Protein AF-A0A661JYY6-F1 (afdb_monomer)

Mean predicted aligned error: 12.5 Å

Structure (mmCIF, N/CA/C/O backbone):
data_AF-A0A661JYY6-F1
#
_entry.id   AF-A0A661JYY6-F1
#
loop_
_atom_site.group_PDB
_atom_site.id
_atom_site.type_symbol
_atom_site.label_atom_id
_atom_site.label_alt_id
_atom_site.label_comp_id
_atom_site.label_asym_id
_atom_site.label_entity_id
_atom_site.label_seq_id
_atom_site.pdbx_PDB_ins_code
_atom_site.Cartn_x
_atom_site.Cartn_y
_atom_site.Cartn_z
_atom_site.occupancy
_atom_site.B_iso_or_equiv
_atom_site.auth_seq_id
_atom_site.auth_comp_id
_atom_site.auth_asym_id
_atom_site.auth_atom_id
_atom_site.pdbx_PDB_model_num
ATOM 1 N N . PHE A 1 1 ? 17.881 -9.813 7.628 1.00 43.75 1 PHE A N 1
ATOM 2 C CA . PHE A 1 1 ? 16.901 -10.289 6.627 1.00 43.75 1 PHE A CA 1
ATOM 3 C C . PHE A 1 1 ? 15.916 -9.150 6.360 1.00 43.75 1 PHE A C 1
ATOM 5 O O . PHE A 1 1 ? 15.029 -8.965 7.172 1.00 43.75 1 PHE A O 1
ATOM 12 N N . PHE A 1 2 ? 15.988 -8.278 5.359 1.00 46.97 2 PHE A N 1
ATOM 13 C CA . PHE A 1 2 ? 16.805 -8.087 4.159 1.00 46.97 2 PHE A CA 1
ATOM 14 C C . PHE A 1 2 ? 18.025 -7.198 4.451 1.00 46.97 2 PHE A C 1
ATOM 16 O O . PHE A 1 2 ? 17.934 -6.302 5.279 1.00 46.97 2 PHE A O 1
ATOM 23 N N . GLU A 1 3 ? 19.160 -7.438 3.799 1.00 61.81 3 GLU A N 1
ATOM 24 C CA . GLU A 1 3 ? 20.372 -6.608 3.962 1.00 61.81 3 GLU A CA 1
ATOM 25 C C . GLU A 1 3 ? 20.332 -5.320 3.116 1.00 61.81 3 GLU A C 1
ATOM 27 O O . GLU A 1 3 ? 21.182 -4.446 3.262 1.00 61.81 3 GLU A O 1
ATOM 32 N N . HIS A 1 4 ? 19.301 -5.170 2.274 1.00 66.81 4 HIS A N 1
ATOM 33 C CA . HIS A 1 4 ? 19.097 -4.017 1.403 1.00 66.81 4 HIS A CA 1
ATOM 34 C C . HIS A 1 4 ? 17.625 -3.573 1.423 1.00 66.81 4 HIS A C 1
ATOM 36 O O . HIS A 1 4 ? 16.737 -4.425 1.302 1.00 6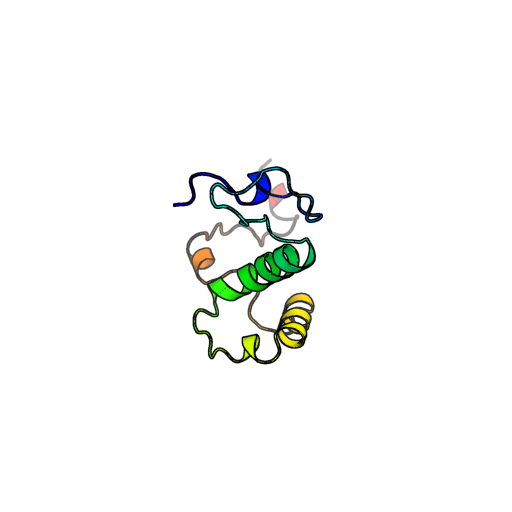6.81 4 HIS A O 1
ATOM 42 N N . PRO A 1 5 ? 17.347 -2.268 1.584 1.00 74.94 5 PRO A N 1
ATOM 43 C CA . PRO A 1 5 ? 15.987 -1.739 1.572 1.00 74.94 5 PRO A CA 1
ATOM 44 C C . PRO A 1 5 ? 15.366 -1.823 0.164 1.00 74.94 5 PRO A C 1
ATOM 46 O O . PRO A 1 5 ? 16.073 -1.857 -0.844 1.00 74.94 5 PRO A O 1
ATOM 49 N N . LEU A 1 6 ? 14.033 -1.914 0.077 1.00 70.56 6 LEU A N 1
ATOM 50 C CA . LEU A 1 6 ? 13.318 -2.117 -1.198 1.00 70.56 6 LEU A CA 1
ATOM 51 C C . LEU A 1 6 ? 13.541 -0.976 -2.207 1.00 70.56 6 LEU A C 1
ATOM 53 O O . LEU A 1 6 ? 13.541 -1.216 -3.413 1.00 70.56 6 LEU A O 1
ATOM 57 N N . ASP A 1 7 ? 13.781 0.233 -1.708 1.00 74.94 7 ASP A N 1
ATOM 58 C CA . ASP A 1 7 ? 14.098 1.440 -2.481 1.00 74.94 7 ASP A CA 1
ATOM 59 C C . ASP A 1 7 ? 15.459 1.375 -3.204 1.00 74.94 7 ASP A C 1
ATOM 61 O O . ASP A 1 7 ? 15.688 2.127 -4.149 1.00 74.94 7 ASP A O 1
ATOM 65 N N . SER A 1 8 ? 16.341 0.437 -2.836 1.00 82.75 8 SER A N 1
ATOM 66 C CA . SER A 1 8 ? 17.594 0.181 -3.564 1.00 82.75 8 SER A CA 1
ATOM 67 C C . SER A 1 8 ? 17.384 -0.559 -4.891 1.00 82.75 8 SER A C 1
ATOM 69 O O . SER A 1 8 ? 18.194 -0.434 -5.811 1.00 82.75 8 SER A O 1
ATOM 71 N N . PHE A 1 9 ? 16.278 -1.298 -5.027 1.00 84.69 9 PHE A N 1
ATOM 72 C CA . PHE A 1 9 ? 15.963 -2.076 -6.230 1.00 84.69 9 PHE A CA 1
ATOM 73 C C . PHE A 1 9 ? 15.061 -1.317 -7.205 1.00 84.69 9 PHE A C 1
ATOM 75 O O . PHE A 1 9 ? 15.092 -1.584 -8.412 1.00 84.69 9 PHE A O 1
ATOM 82 N N . VAL A 1 10 ? 14.244 -0.393 -6.696 1.00 89.38 10 VAL A N 1
ATOM 83 C CA . VAL A 1 10 ? 13.210 0.299 -7.467 1.00 89.38 10 VAL A CA 1
ATOM 84 C C . VAL A 1 10 ? 12.886 1.670 -6.877 1.00 89.38 10 VAL A C 1
ATOM 86 O O . VAL A 1 10 ? 12.798 1.828 -5.663 1.00 89.38 10 VAL A O 1
ATOM 89 N N . SER A 1 11 ? 12.678 2.665 -7.741 1.00 87.75 11 SER A N 1
ATOM 90 C CA . SER A 1 11 ? 12.180 3.978 -7.324 1.00 87.75 11 SER A CA 1
ATOM 91 C C . SER A 1 11 ? 10.705 3.917 -6.897 1.00 87.75 11 SER A C 1
ATOM 93 O O . SER A 1 11 ? 9.971 3.008 -7.281 1.00 87.75 11 SER A O 1
ATOM 95 N N . LEU A 1 12 ? 10.216 4.930 -6.172 1.00 85.19 12 LEU A N 1
ATOM 96 C CA . LEU A 1 12 ? 8.786 5.023 -5.831 1.00 85.19 12 LEU A CA 1
ATOM 97 C C . LEU A 1 12 ? 7.870 5.077 -7.070 1.00 85.19 12 LEU A C 1
ATOM 99 O O . LEU A 1 12 ? 6.738 4.617 -6.999 1.00 85.19 12 LEU A O 1
ATOM 103 N N . GLY A 1 13 ? 8.375 5.569 -8.207 1.00 83.31 13 GLY A N 1
ATOM 104 C CA . GLY A 1 13 ? 7.670 5.561 -9.495 1.00 83.31 13 GLY A CA 1
ATOM 105 C C . GLY A 1 13 ? 7.760 4.233 -10.258 1.00 83.31 13 GLY A C 1
ATOM 106 O O . GLY A 1 13 ? 7.410 4.178 -11.430 1.00 83.31 13 GLY A O 1
ATOM 107 N N . GLY A 1 14 ? 8.283 3.162 -9.648 1.00 84.19 14 GLY A N 1
ATOM 108 C CA . GLY A 1 14 ? 8.380 1.843 -10.279 1.00 84.19 14 GLY A CA 1
ATOM 109 C C . GLY A 1 14 ? 9.532 1.678 -11.276 1.00 84.19 14 GLY A C 1
ATOM 110 O O . GLY A 1 14 ? 9.582 0.670 -11.985 1.00 84.19 14 GLY A O 1
ATOM 111 N N . THR A 1 15 ? 10.467 2.630 -11.350 1.00 87.88 15 THR A N 1
ATOM 112 C CA . THR A 1 15 ? 11.653 2.507 -12.210 1.00 87.88 15 THR A CA 1
ATOM 113 C C . THR A 1 15 ? 12.630 1.520 -11.587 1.00 87.88 15 THR A C 1
ATOM 115 O O . THR A 1 15 ? 13.155 1.763 -10.501 1.00 87.88 15 THR A O 1
ATOM 118 N N . ALA A 1 16 ? 12.904 0.418 -12.283 1.00 88.75 16 ALA A N 1
ATOM 119 C CA . ALA A 1 16 ? 13.901 -0.560 -11.865 1.00 88.75 16 ALA A CA 1
ATOM 120 C C . ALA A 1 16 ? 15.304 0.071 -11.837 1.00 88.75 16 ALA A C 1
ATOM 122 O O . ALA A 1 16 ? 15.797 0.535 -12.865 1.00 88.75 16 ALA A O 1
ATOM 123 N N . LEU A 1 17 ? 15.950 0.055 -10.669 1.00 86.62 17 LEU A N 1
ATOM 124 C CA . LEU A 1 17 ? 17.322 0.543 -10.481 1.00 86.62 17 LEU A CA 1
ATOM 125 C C . LEU A 1 17 ? 18.339 -0.598 -10.569 1.00 86.62 17 LEU A C 1
ATOM 127 O O . LEU A 1 17 ? 19.482 -0.390 -10.971 1.00 86.62 17 LEU A O 1
ATOM 131 N N . GLN A 1 18 ? 17.915 -1.817 -10.225 1.00 82.69 18 GLN A N 1
ATOM 132 C CA . GLN A 1 18 ? 18.756 -3.011 -10.235 1.00 82.69 18 GLN A CA 1
ATOM 133 C C . GLN A 1 18 ? 18.009 -4.227 -10.791 1.00 82.69 18 GLN A C 1
ATOM 135 O O . GLN A 1 18 ? 16.782 -4.315 -10.737 1.00 82.69 18 GLN A O 1
ATOM 140 N N . LYS A 1 19 ? 18.764 -5.192 -11.327 1.00 78.69 19 LYS A N 1
ATOM 141 C CA . LYS A 1 19 ? 18.234 -6.502 -11.729 1.00 78.69 19 LYS A CA 1
ATOM 142 C C . LYS A 1 19 ? 18.345 -7.477 -10.562 1.00 78.69 19 LYS A C 1
ATOM 144 O O . LYS A 1 19 ? 19.326 -7.449 -9.824 1.00 78.69 19 LYS A O 1
ATOM 149 N N . GLY A 1 20 ? 17.349 -8.347 -10.407 1.00 74.50 20 GLY A N 1
ATOM 150 C CA . GLY A 1 20 ? 17.410 -9.405 -9.405 1.00 74.50 20 GLY A CA 1
ATOM 151 C C . GLY A 1 20 ? 18.493 -10.438 -9.731 1.00 74.50 20 GLY A C 1
ATOM 152 O O . GLY A 1 20 ? 18.854 -10.636 -10.889 1.00 74.50 20 GLY A O 1
ATOM 153 N N . TYR A 1 21 ? 18.981 -11.130 -8.701 1.00 80.00 21 TYR A N 1
ATOM 154 C CA . TYR A 1 21 ? 19.996 -12.183 -8.839 1.00 80.00 21 TYR A CA 1
ATOM 155 C C . TYR A 1 21 ? 19.514 -13.385 -9.672 1.00 80.00 21 TYR A C 1
ATOM 157 O O . TYR A 1 21 ? 20.300 -14.037 -10.355 1.00 80.00 21 TYR A O 1
ATOM 165 N N . ARG A 1 22 ? 18.212 -13.696 -9.623 1.00 82.62 22 ARG A N 1
ATOM 166 C CA . ARG A 1 22 ? 17.628 -14.828 -10.352 1.00 82.62 22 ARG A CA 1
ATOM 167 C C . ARG A 1 22 ? 17.207 -14.413 -11.767 1.00 82.62 22 ARG A C 1
ATOM 169 O O . ARG A 1 22 ? 16.596 -13.352 -11.916 1.00 82.62 22 ARG A O 1
ATOM 176 N N . PRO A 1 23 ? 17.426 -15.264 -12.785 1.00 81.62 23 PRO A N 1
ATOM 177 C CA . PRO A 1 23 ? 16.873 -15.045 -14.118 1.00 81.62 23 PRO A CA 1
ATOM 178 C C . PRO A 1 23 ? 15.357 -14.808 -14.052 1.00 81.62 23 PRO A C 1
ATOM 180 O O . PRO A 1 23 ? 14.627 -15.596 -13.456 1.00 81.62 23 PRO A O 1
ATOM 183 N N . GLY A 1 24 ? 14.893 -13.695 -14.623 1.00 84.19 24 GLY A N 1
ATOM 184 C CA . GLY A 1 24 ? 13.476 -13.307 -14.625 1.00 84.19 24 GLY A CA 1
ATOM 185 C C . GLY A 1 24 ? 12.982 -12.576 -13.369 1.00 84.19 24 GLY A C 1
ATOM 186 O O . GLY A 1 24 ? 11.845 -12.109 -13.360 1.00 84.19 24 GLY A O 1
ATOM 187 N N . ALA A 1 25 ? 13.807 -12.413 -12.328 1.00 84.75 25 ALA A N 1
ATOM 188 C CA . ALA A 1 25 ? 13.444 -11.590 -11.179 1.00 84.75 25 ALA A CA 1
ATOM 189 C C . ALA A 1 25 ? 13.480 -10.101 -11.557 1.00 84.75 25 ALA A C 1
ATOM 191 O O . ALA A 1 25 ? 14.548 -9.523 -11.783 1.00 84.75 25 ALA A O 1
ATOM 192 N N . ARG A 1 26 ? 12.298 -9.484 -11.610 1.00 87.94 26 ARG A N 1
ATOM 193 C CA . ARG A 1 26 ? 12.136 -8.040 -11.798 1.00 87.94 26 ARG A CA 1
ATOM 194 C C . ARG A 1 26 ? 11.837 -7.346 -10.468 1.00 87.94 26 ARG A C 1
ATOM 196 O O . ARG A 1 26 ? 11.210 -7.957 -9.601 1.00 87.94 26 ARG A O 1
ATOM 203 N N . PRO A 1 27 ? 12.205 -6.067 -10.322 1.00 87.44 27 PRO A N 1
ATOM 204 C CA . PRO A 1 27 ? 11.655 -5.241 -9.262 1.00 87.44 27 PRO A CA 1
ATOM 205 C C . PRO A 1 27 ? 10.139 -5.047 -9.415 1.00 87.44 27 PRO A C 1
ATOM 207 O O . PRO A 1 27 ? 9.548 -5.316 -10.472 1.00 87.44 27 PRO A O 1
ATOM 210 N N . PHE A 1 28 ? 9.505 -4.593 -8.337 1.00 89.06 28 PHE A N 1
ATOM 211 C CA . PHE A 1 28 ? 8.081 -4.272 -8.322 1.00 89.06 28 PHE A CA 1
ATOM 212 C C . PHE A 1 28 ? 7.764 -3.117 -9.280 1.00 89.06 28 PHE A C 1
ATOM 214 O O . PHE A 1 28 ? 8.580 -2.233 -9.503 1.00 89.06 28 PHE A O 1
ATOM 221 N N . SER A 1 29 ? 6.569 -3.128 -9.857 1.00 90.31 29 SER A N 1
ATOM 222 C CA . SER A 1 29 ? 6.019 -1.985 -10.586 1.00 90.31 29 SER A CA 1
ATOM 223 C C . SER A 1 29 ? 5.485 -0.936 -9.610 1.00 90.31 29 SER A C 1
ATOM 225 O O . SER A 1 29 ? 5.215 -1.242 -8.449 1.00 90.31 29 SER A O 1
ATOM 227 N N . GLU A 1 30 ? 5.253 0.282 -10.095 1.00 91.06 30 GLU A N 1
ATOM 228 C CA . GLU A 1 30 ? 4.658 1.374 -9.310 1.00 91.06 30 GLU A CA 1
ATOM 229 C C . GLU A 1 30 ? 3.352 0.944 -8.618 1.00 91.06 30 GLU A C 1
ATOM 231 O O . GLU A 1 30 ? 3.204 1.080 -7.407 1.00 91.06 30 GLU A O 1
ATOM 236 N N . LYS A 1 31 ? 2.441 0.307 -9.366 1.00 91.75 31 LYS A N 1
ATOM 237 C CA . LYS A 1 31 ? 1.148 -0.170 -8.843 1.00 91.75 31 LYS A CA 1
ATOM 238 C C . LYS A 1 31 ? 1.291 -1.258 -7.778 1.00 91.75 31 LYS A C 1
ATOM 240 O O . LYS A 1 31 ? 0.430 -1.395 -6.911 1.00 91.75 31 LYS A O 1
ATOM 245 N N . GLU A 1 32 ? 2.329 -2.086 -7.867 1.00 91.19 32 GLU A N 1
ATOM 246 C CA . GLU A 1 32 ? 2.607 -3.114 -6.859 1.00 91.19 32 GLU A CA 1
ATOM 247 C C . GLU A 1 32 ? 3.194 -2.483 -5.598 1.00 91.19 32 GLU A C 1
ATOM 249 O O . GLU A 1 32 ? 2.722 -2.787 -4.503 1.00 91.19 32 GLU A O 1
ATOM 254 N N . LEU A 1 33 ? 4.161 -1.570 -5.749 1.00 91.25 33 LEU A N 1
ATOM 255 C CA . LEU A 1 33 ? 4.737 -0.811 -4.638 1.00 91.25 33 LEU A CA 1
ATOM 256 C C . LEU A 1 33 ? 3.661 -0.055 -3.873 1.00 91.25 33 LEU A C 1
ATOM 258 O O . LEU A 1 33 ? 3.582 -0.172 -2.654 1.00 91.25 33 LEU A O 1
ATOM 262 N N . GLU A 1 34 ? 2.793 0.657 -4.584 1.00 90.94 34 GLU A N 1
ATOM 263 C CA . GLU A 1 34 ? 1.686 1.388 -3.988 1.00 90.94 34 GLU A CA 1
ATOM 264 C C . GLU A 1 34 ? 0.807 0.470 -3.126 1.00 90.94 34 GLU A C 1
ATOM 266 O O . GLU A 1 34 ? 0.533 0.777 -1.966 1.00 90.94 34 GLU A O 1
ATOM 271 N N . LYS A 1 35 ? 0.414 -0.701 -3.640 1.00 91.38 35 LYS A N 1
ATOM 272 C CA . LYS A 1 35 ? -0.389 -1.670 -2.879 1.00 91.38 35 LYS A CA 1
ATOM 273 C C . LYS A 1 35 ? 0.349 -2.213 -1.657 1.00 91.38 35 LYS A C 1
ATOM 275 O O . LYS A 1 35 ? -0.251 -2.298 -0.587 1.00 91.38 35 LYS A O 1
ATOM 280 N N . ILE A 1 36 ? 1.628 -2.561 -1.798 1.00 89.88 36 ILE A N 1
ATOM 281 C CA . ILE A 1 36 ? 2.460 -3.069 -0.696 1.00 89.88 36 ILE A CA 1
ATOM 282 C C . ILE A 1 36 ? 2.549 -2.024 0.421 1.00 89.88 36 ILE A C 1
ATOM 284 O O . ILE A 1 36 ? 2.304 -2.339 1.587 1.00 89.88 36 ILE A O 1
ATOM 288 N N . LEU A 1 37 ? 2.845 -0.772 0.064 1.00 88.25 37 LEU A N 1
ATOM 289 C CA . LEU A 1 37 ? 2.961 0.326 1.019 1.00 88.25 37 LEU A CA 1
ATOM 290 C C . LEU A 1 37 ? 1.617 0.631 1.692 1.00 88.25 37 LEU A C 1
ATOM 292 O O . LEU A 1 37 ? 1.583 0.807 2.908 1.00 88.25 37 LEU A O 1
ATOM 296 N N . ARG A 1 38 ? 0.498 0.606 0.957 1.00 90.62 38 ARG A N 1
ATOM 297 C CA . ARG A 1 38 ? -0.847 0.772 1.539 1.00 90.62 38 ARG A CA 1
ATOM 298 C C . ARG A 1 38 ? -1.177 -0.328 2.552 1.00 90.62 38 ARG A C 1
ATOM 300 O O . ARG A 1 38 ? -1.599 -0.021 3.662 1.00 90.62 38 ARG A O 1
ATOM 307 N N . VAL A 1 39 ? -0.963 -1.598 2.199 1.00 90.69 39 VAL A N 1
ATOM 308 C CA . VAL A 1 39 ? -1.255 -2.745 3.084 1.00 90.69 39 VAL A CA 1
ATOM 309 C C . VAL A 1 39 ? -0.372 -2.732 4.335 1.00 90.69 39 VAL A C 1
ATOM 311 O O . VAL A 1 39 ? -0.832 -3.130 5.405 1.00 90.69 39 VAL A O 1
ATOM 314 N N . SER A 1 40 ? 0.863 -2.222 4.241 1.00 88.31 40 SER A N 1
ATOM 315 C CA . SER A 1 40 ? 1.796 -2.155 5.377 1.00 88.31 40 SER A CA 1
ATOM 316 C C . SER A 1 40 ? 1.226 -1.420 6.599 1.00 88.31 40 SER A C 1
ATOM 318 O O . SER A 1 40 ? 1.487 -1.822 7.732 1.00 88.31 40 SER A O 1
ATOM 320 N N . LEU A 1 41 ? 0.367 -0.420 6.374 1.00 87.12 41 LEU A N 1
ATOM 321 C CA . LEU A 1 41 ? -0.309 0.349 7.423 1.00 87.12 41 LEU A CA 1
ATOM 322 C C . LEU A 1 41 ? -1.327 -0.491 8.208 1.00 87.12 41 LEU A C 1
ATOM 324 O O . LEU A 1 41 ? -1.598 -0.219 9.376 1.00 87.12 41 LEU A O 1
ATOM 328 N N . CYS A 1 42 ? -1.893 -1.521 7.577 1.00 88.56 42 CYS A N 1
ATOM 329 C CA . CYS A 1 42 ? -2.916 -2.376 8.170 1.00 88.56 42 CYS A CA 1
ATOM 330 C C . CYS A 1 42 ? -2.320 -3.584 8.902 1.00 88.56 42 CYS A C 1
ATOM 332 O O . CYS A 1 42 ? -2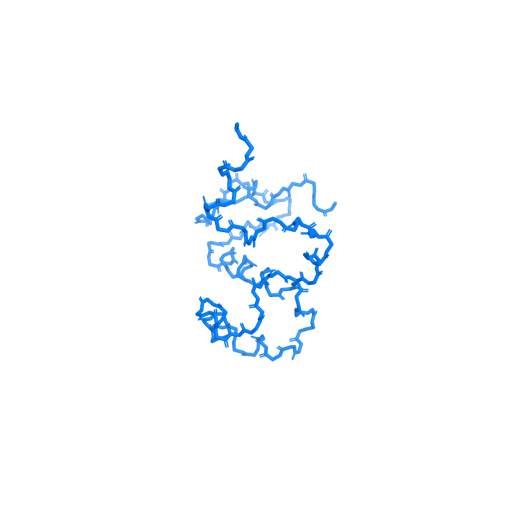.892 -4.029 9.898 1.00 88.56 42 CYS A O 1
ATOM 334 N N . LEU A 1 43 ? -1.156 -4.081 8.464 1.00 87.25 43 LEU A N 1
ATOM 335 C CA . LEU A 1 43 ? -0.512 -5.284 9.015 1.00 87.25 43 LEU A CA 1
ATOM 336 C C . LEU A 1 43 ? -0.164 -5.174 10.509 1.00 87.25 43 LEU A C 1
ATOM 338 O O . LEU A 1 43 ? -0.055 -6.192 11.192 1.00 87.25 43 LEU A O 1
ATOM 342 N N . GLY A 1 44 ? -0.017 -3.953 11.038 1.00 83.00 44 GLY A N 1
ATOM 343 C CA . GLY A 1 44 ? 0.214 -3.728 12.468 1.00 83.00 44 GLY A CA 1
ATOM 344 C C . GLY A 1 44 ? -0.928 -4.242 13.354 1.00 83.00 44 GLY A C 1
ATOM 345 O O . GLY A 1 44 ? -0.663 -4.812 14.415 1.00 83.00 44 GLY A O 1
ATOM 346 N N . CYS A 1 45 ? -2.174 -4.093 12.889 1.00 86.19 45 CYS A N 1
ATOM 347 C CA . CYS A 1 45 ? -3.396 -4.445 13.622 1.00 86.19 45 CYS A CA 1
ATOM 348 C C . CYS A 1 45 ? -4.112 -5.676 13.041 1.00 86.19 45 CYS A C 1
ATOM 350 O O . CYS A 1 45 ? -4.792 -6.388 13.772 1.00 86.19 45 CYS A O 1
ATOM 352 N N . HIS A 1 46 ? -3.952 -5.936 11.742 1.00 89.00 46 HIS A N 1
ATOM 353 C CA . HIS A 1 46 ? -4.641 -6.994 11.006 1.00 89.00 46 HIS A CA 1
ATOM 354 C C . HIS A 1 46 ? -3.644 -8.020 10.472 1.00 89.00 46 HIS A C 1
ATOM 356 O O . HIS A 1 46 ? -3.083 -7.866 9.386 1.00 89.00 46 HIS A O 1
ATOM 362 N N . ARG A 1 47 ? -3.379 -9.058 11.266 1.00 88.44 47 ARG A N 1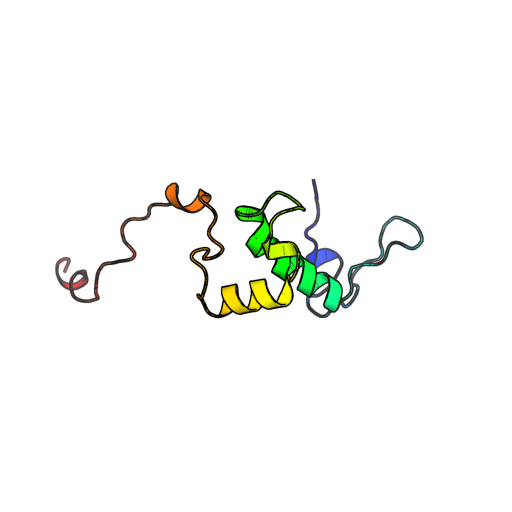
ATOM 363 C CA . ARG A 1 47 ? -2.336 -10.057 10.976 1.00 88.44 47 ARG A CA 1
ATOM 364 C C . ARG A 1 47 ? -2.865 -11.304 10.279 1.00 88.44 47 ARG A C 1
ATOM 366 O O . ARG A 1 47 ? -2.065 -12.096 9.788 1.00 88.44 47 ARG A O 1
ATOM 373 N N . ASN A 1 48 ? -4.184 -11.490 10.240 1.00 92.19 48 ASN A N 1
ATOM 374 C CA . ASN A 1 48 ? -4.792 -12.675 9.652 1.00 92.19 48 ASN A CA 1
ATOM 375 C C . ASN A 1 48 ? -5.323 -12.349 8.261 1.00 92.19 48 ASN A C 1
ATOM 377 O O . ASN A 1 48 ? -6.014 -11.353 8.067 1.00 92.19 48 ASN A O 1
ATOM 381 N N . TYR A 1 49 ? -5.073 -13.237 7.300 1.00 90.12 49 TYR A N 1
ATOM 382 C CA . TYR A 1 49 ? -5.605 -13.092 5.942 1.00 90.12 49 TYR A CA 1
ATOM 383 C C . TYR A 1 49 ? -7.137 -13.018 5.896 1.00 90.12 49 TYR A C 1
ATOM 385 O O . TYR A 1 49 ? -7.694 -12.414 4.984 1.00 90.12 49 TYR A O 1
ATOM 393 N N . GLU A 1 50 ? -7.821 -13.603 6.881 1.00 94.25 50 GLU A N 1
ATOM 394 C CA . GLU A 1 50 ? -9.285 -13.598 6.955 1.00 94.25 50 GLU A CA 1
ATOM 395 C C . GLU A 1 50 ? -9.886 -12.316 7.551 1.00 94.25 50 GLU A C 1
ATOM 397 O O . GLU A 1 50 ? -11.115 -12.176 7.599 1.00 94.25 50 GLU A O 1
ATOM 402 N N . ASP A 1 51 ? -9.052 -11.367 7.991 1.00 91.88 51 ASP A N 1
ATOM 403 C CA . ASP A 1 51 ? -9.533 -10.109 8.550 1.00 91.88 51 ASP A CA 1
ATOM 404 C C . ASP A 1 51 ? -10.422 -9.379 7.535 1.00 91.88 51 ASP A C 1
ATOM 406 O O . ASP A 1 51 ? -10.081 -9.199 6.364 1.00 91.88 51 ASP A O 1
ATOM 410 N N . LYS A 1 52 ? -11.598 -8.933 7.995 1.00 92.19 52 LYS A N 1
ATOM 411 C CA . LYS A 1 52 ? -12.659 -8.383 7.128 1.00 92.19 52 LYS A CA 1
ATOM 412 C C . LYS A 1 52 ? -12.191 -7.208 6.269 1.00 92.19 52 LYS A C 1
ATOM 414 O O . LYS A 1 52 ? -12.733 -7.017 5.183 1.00 92.19 52 LYS A O 1
ATOM 419 N N . ILE A 1 53 ? -11.188 -6.465 6.737 1.00 91.62 53 ILE A N 1
ATOM 420 C CA . ILE A 1 53 ? -10.594 -5.342 6.010 1.00 91.62 53 ILE A CA 1
ATOM 421 C C . ILE A 1 53 ? -9.998 -5.755 4.656 1.00 91.62 53 ILE A C 1
ATOM 423 O O . ILE A 1 53 ? -9.963 -4.952 3.731 1.00 91.62 53 ILE A O 1
ATOM 427 N N . TYR A 1 54 ? -9.564 -7.012 4.511 1.00 92.06 54 TYR A N 1
ATOM 428 C CA . TYR A 1 54 ? -8.942 -7.517 3.289 1.00 92.06 54 TYR A CA 1
ATOM 429 C C . TYR A 1 54 ? -9.961 -7.996 2.248 1.00 92.06 54 TYR A C 1
ATOM 431 O O . TYR A 1 54 ? -9.589 -8.218 1.100 1.00 92.06 54 TYR A O 1
ATOM 439 N N . ARG A 1 55 ? -11.250 -8.122 2.607 1.00 93.62 55 ARG A N 1
ATOM 440 C CA . ARG A 1 55 ? -12.313 -8.538 1.669 1.00 93.62 55 ARG A CA 1
ATOM 441 C C . ARG A 1 55 ? -12.623 -7.464 0.629 1.00 93.62 55 ARG A C 1
ATOM 443 O O . ARG A 1 55 ? -12.811 -7.778 -0.539 1.00 93.62 55 ARG A O 1
ATOM 450 N N . ASP A 1 56 ? -12.675 -6.212 1.074 1.00 94.19 56 ASP A N 1
ATOM 451 C CA . ASP A 1 56 ? -12.800 -5.025 0.227 1.00 94.19 56 ASP A CA 1
ATOM 452 C C . ASP A 1 56 ? -11.779 -3.995 0.713 1.00 94.19 56 ASP A C 1
ATOM 454 O O . ASP A 1 56 ? -12.063 -3.113 1.533 1.00 94.19 56 ASP A O 1
ATOM 458 N N . PHE A 1 57 ? -10.538 -4.201 0.271 1.00 92.06 57 PHE A N 1
ATOM 459 C CA . PHE A 1 57 ? -9.404 -3.423 0.748 1.00 92.06 57 PHE A CA 1
ATOM 460 C C . PHE A 1 57 ? -9.505 -1.954 0.344 1.00 92.06 57 PHE A C 1
ATOM 462 O O . PHE A 1 57 ? -9.187 -1.093 1.153 1.00 92.06 57 PHE A O 1
ATOM 469 N N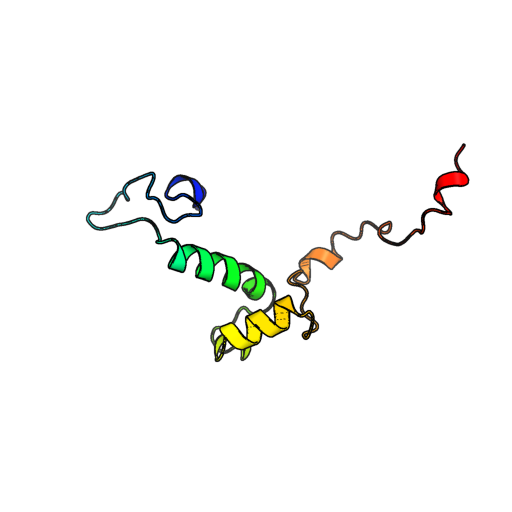 . GLU A 1 58 ? -9.987 -1.647 -0.862 1.00 92.94 58 GLU A N 1
ATOM 470 C CA . GLU A 1 58 ? -10.099 -0.260 -1.325 1.00 92.94 58 GLU A CA 1
ATOM 471 C C . GLU A 1 58 ? -11.108 0.519 -0.478 1.00 92.94 58 GLU A C 1
ATOM 473 O O . GLU A 1 58 ? -10.791 1.594 0.029 1.00 92.94 58 GLU A O 1
ATOM 478 N N . LYS A 1 59 ? -12.287 -0.059 -0.218 1.00 93.81 59 LYS A N 1
ATOM 479 C CA . LYS A 1 59 ? -13.272 0.549 0.681 1.00 93.81 59 LYS A CA 1
ATOM 480 C C . LYS A 1 59 ? -12.719 0.727 2.093 1.00 93.81 59 LYS A C 1
ATOM 482 O O . LYS A 1 59 ? -12.904 1.779 2.703 1.00 93.81 59 LYS A O 1
ATOM 487 N N . SER A 1 60 ? -12.040 -0.293 2.614 1.00 91.62 60 SER A N 1
ATOM 488 C CA . SER A 1 60 ? -11.452 -0.254 3.958 1.00 91.62 60 SER A CA 1
ATOM 489 C C . SER A 1 60 ? -10.349 0.805 4.058 1.00 91.62 60 SER A C 1
ATOM 491 O O . SER A 1 60 ? -10.269 1.533 5.046 1.00 91.62 60 SER A O 1
ATOM 493 N N . TYR A 1 61 ? -9.536 0.945 3.010 1.00 91.31 61 TYR A N 1
ATOM 494 C CA . TYR A 1 61 ? -8.480 1.945 2.911 1.00 91.31 61 TYR A CA 1
ATOM 495 C C . TYR A 1 61 ? -9.043 3.368 2.807 1.00 91.31 61 TYR A C 1
ATOM 497 O O . TYR A 1 61 ? -8.564 4.265 3.496 1.00 91.31 61 TYR A O 1
ATOM 505 N N . GLN A 1 62 ? -10.116 3.578 2.040 1.00 92.19 62 GLN A N 1
ATOM 506 C CA . GLN A 1 62 ? -10.817 4.867 1.994 1.00 92.19 62 GLN A CA 1
ATOM 507 C C . GLN A 1 62 ? -11.398 5.251 3.360 1.00 92.19 62 GLN A C 1
ATOM 509 O O . GLN A 1 62 ? -11.286 6.397 3.789 1.00 92.19 62 GLN A O 1
ATOM 514 N N . GLN A 1 63 ? -11.988 4.296 4.084 1.00 90.06 63 GLN A N 1
ATOM 515 C CA . GLN A 1 63 ? -12.474 4.534 5.446 1.00 90.06 63 GLN A CA 1
ATOM 516 C C . GLN A 1 63 ? -11.336 4.900 6.407 1.00 90.06 63 GLN A C 1
ATOM 518 O O . GLN A 1 63 ? -11.502 5.802 7.227 1.00 90.06 63 GLN A O 1
ATOM 523 N N . PHE A 1 64 ? -10.181 4.243 6.277 1.00 88.62 64 PHE A N 1
ATOM 524 C CA . PHE A 1 64 ? -8.968 4.574 7.020 1.00 88.62 64 PHE A CA 1
ATOM 525 C C . PHE A 1 64 ? -8.486 6.003 6.738 1.00 88.62 64 PHE A C 1
ATOM 527 O O . PHE A 1 64 ? -8.306 6.778 7.673 1.00 88.62 64 PHE A O 1
ATOM 534 N N . GLN A 1 65 ? -8.362 6.392 5.465 1.00 86.94 65 GLN A N 1
ATOM 535 C CA . GLN A 1 65 ? -7.957 7.749 5.075 1.00 86.94 65 GLN A CA 1
ATOM 536 C C . GLN A 1 65 ? -8.922 8.830 5.583 1.00 86.94 65 GLN A C 1
ATOM 538 O O . GLN A 1 65 ? -8.495 9.921 5.952 1.00 86.94 65 GLN A O 1
ATOM 543 N N . ASN A 1 66 ? -10.216 8.513 5.650 1.00 88.62 66 ASN A N 1
ATOM 544 C CA . ASN A 1 66 ? -11.256 9.428 6.115 1.00 88.62 66 ASN A CA 1
ATOM 545 C C . ASN A 1 66 ? -11.421 9.456 7.646 1.00 88.62 66 ASN A C 1
ATOM 547 O O . ASN A 1 66 ? -12.370 10.068 8.134 1.00 88.62 66 ASN A O 1
ATOM 551 N N . ASN A 1 67 ? -10.546 8.789 8.412 1.00 84.44 67 ASN A N 1
ATOM 552 C CA . ASN A 1 67 ? -10.674 8.621 9.867 1.00 84.44 67 ASN A CA 1
ATOM 553 C C . ASN A 1 67 ? -12.045 8.052 10.298 1.00 84.44 67 ASN A C 1
ATOM 555 O O . ASN A 1 67 ? -12.529 8.319 11.396 1.00 84.44 67 ASN A O 1
ATOM 559 N N . ALA A 1 68 ? -12.684 7.259 9.432 1.00 84.25 68 ALA A N 1
ATOM 560 C CA . ALA A 1 68 ? -13.992 6.648 9.676 1.00 84.25 68 ALA A CA 1
ATOM 561 C C . ALA A 1 68 ? -13.891 5.310 10.436 1.00 84.25 68 ALA A C 1
ATOM 563 O O . ALA A 1 68 ? -14.890 4.610 10.610 1.00 84.25 68 ALA A O 1
ATOM 564 N N . VAL A 1 69 ? -12.685 4.938 10.874 1.00 80.69 69 VAL A N 1
ATOM 565 C CA . VAL A 1 69 ? -12.384 3.732 11.651 1.00 80.69 69 VAL A CA 1
ATOM 566 C C . VAL A 1 69 ? -11.514 4.090 12.860 1.00 80.69 69 VAL A C 1
ATOM 568 O O . VAL A 1 69 ? -10.717 5.022 12.785 1.00 80.69 69 VAL A O 1
ATOM 571 N N . PRO A 1 70 ? -11.616 3.343 13.974 1.00 72.19 70 PRO A N 1
ATOM 572 C CA . PRO A 1 70 ? -10.845 3.612 15.192 1.00 72.19 70 PRO A CA 1
ATOM 573 C C . PRO A 1 70 ? -9.347 3.279 15.069 1.00 72.19 70 PRO A C 1
ATOM 575 O O . PRO A 1 70 ? -8.572 3.583 15.971 1.00 72.19 70 PRO A O 1
ATOM 578 N N . CYS A 1 71 ? -8.930 2.633 13.977 1.00 71.69 71 CYS A N 1
ATOM 579 C CA . CYS A 1 71 ? -7.529 2.350 13.688 1.00 71.69 71 CYS A CA 1
ATOM 580 C C . CYS A 1 71 ? -6.885 3.569 13.019 1.00 71.69 71 CYS A C 1
ATOM 582 O O . CYS A 1 71 ? -7.301 3.971 11.939 1.00 71.69 71 CYS A O 1
ATOM 584 N N . ASN A 1 72 ? -5.839 4.115 13.630 1.00 66.06 72 ASN A N 1
ATOM 585 C CA . ASN A 1 72 ? -5.041 5.232 13.114 1.00 66.06 72 ASN A CA 1
ATOM 586 C C . ASN A 1 72 ? -3.701 4.773 12.499 1.00 66.06 72 ASN A C 1
ATOM 588 O O . ASN A 1 72 ? -2.812 5.589 12.275 1.00 66.06 72 ASN A O 1
ATOM 592 N N . GLY A 1 73 ? -3.524 3.465 12.260 1.00 60.84 73 GLY A N 1
ATOM 593 C CA . GLY A 1 73 ? -2.280 2.893 11.725 1.00 60.84 73 GLY A CA 1
ATOM 594 C C . GLY A 1 73 ? -1.143 2.856 12.751 1.00 60.84 73 GLY A C 1
ATOM 595 O O . GLY A 1 73 ? -0.052 2.370 12.463 1.00 60.84 73 GLY A O 1
ATOM 596 N N . LEU A 1 74 ? -1.409 3.321 13.972 1.00 54.19 74 LEU A N 1
ATOM 597 C CA . LEU A 1 74 ? -0.522 3.222 15.113 1.00 54.19 74 LEU A CA 1
ATOM 598 C C . LEU A 1 74 ? -0.967 1.980 15.878 1.00 54.19 74 LEU A C 1
ATOM 600 O O . LEU A 1 74 ? -1.791 2.042 16.787 1.00 54.19 74 LEU A O 1
ATOM 604 N N . GLY A 1 75 ? -0.465 0.817 15.454 1.00 48.25 75 GLY A N 1
ATOM 605 C CA . GLY A 1 75 ? -0.617 -0.407 16.239 1.00 48.25 75 GLY A CA 1
ATOM 606 C C . GLY A 1 75 ? -0.176 -0.173 17.690 1.00 48.25 75 GLY A C 1
ATOM 607 O O . GLY A 1 75 ? 0.579 0.759 17.975 1.00 48.25 75 GLY A O 1
ATOM 608 N N . GLU A 1 76 ? -0.622 -1.030 18.610 1.00 47.06 76 GLU A N 1
ATOM 609 C CA . GLU A 1 76 ? -0.447 -0.927 20.076 1.00 47.06 76 GLU A CA 1
ATOM 610 C C . GLU A 1 76 ? 0.997 -0.679 20.578 1.00 47.06 76 GLU A C 1
ATOM 612 O O . GLU A 1 76 ? 1.217 -0.367 21.746 1.00 47.06 76 GLU A O 1
ATOM 617 N N . ASN A 1 77 ? 1.979 -0.713 19.684 1.00 45.19 77 ASN A N 1
ATOM 618 C CA . ASN A 1 77 ? 3.384 -0.376 19.881 1.00 45.19 77 ASN A CA 1
ATOM 619 C C . ASN A 1 77 ? 3.634 1.103 20.254 1.00 45.19 77 ASN A C 1
ATOM 621 O O . ASN A 1 77 ? 4.737 1.434 20.680 1.00 45.19 77 ASN A O 1
ATOM 625 N N . GLN A 1 78 ? 2.646 2.001 20.134 1.00 47.81 78 GLN A N 1
ATOM 626 C CA . GLN A 1 78 ? 2.771 3.387 20.616 1.00 47.81 78 GLN A CA 1
ATOM 627 C C . GLN A 1 78 ? 2.336 3.610 22.067 1.00 47.81 78 GLN A C 1
ATOM 629 O O . GLN A 1 78 ? 2.666 4.651 22.632 1.00 47.81 78 GLN A O 1
ATOM 634 N N . LYS A 1 79 ? 1.700 2.637 22.738 1.00 43.72 79 LYS A N 1
ATOM 635 C CA . LYS A 1 79 ? 1.502 2.743 24.198 1.00 43.72 79 LYS A CA 1
ATOM 636 C C . LYS A 1 79 ? 2.826 2.725 24.976 1.00 43.72 79 LYS A C 1
ATOM 638 O O . LYS A 1 79 ? 2.851 3.164 26.119 1.00 43.72 79 LYS A O 1
ATOM 643 N N . ALA A 1 80 ? 3.919 2.267 24.359 1.00 40.31 80 ALA A N 1
ATOM 644 C CA . ALA A 1 80 ? 5.258 2.265 24.950 1.00 40.31 80 ALA A CA 1
ATOM 645 C C . ALA A 1 80 ? 6.091 3.524 24.634 1.00 40.31 80 ALA A C 1
ATOM 647 O O . ALA A 1 80 ? 7.140 3.715 25.240 1.00 40.31 80 ALA A O 1
ATOM 648 N N . ILE A 1 81 ? 5.625 4.408 23.740 1.00 45.66 81 ILE A N 1
ATOM 649 C CA . ILE A 1 81 ? 6.226 5.734 23.517 1.00 45.66 81 ILE A CA 1
ATOM 650 C C . ILE A 1 81 ? 5.240 6.785 24.026 1.00 45.66 81 ILE A C 1
ATOM 652 O O . ILE A 1 81 ? 4.814 7.696 23.320 1.00 45.66 81 ILE A O 1
ATOM 656 N N . GLY A 1 82 ? 4.847 6.635 25.289 1.00 33.62 82 GLY A N 1
ATOM 657 C CA . GLY A 1 82 ? 4.297 7.741 26.048 1.00 33.62 82 GLY A CA 1
ATOM 658 C C . GLY A 1 82 ? 5.382 8.799 26.203 1.00 33.62 82 GLY A C 1
ATOM 659 O O . GLY A 1 82 ? 6.119 8.780 27.180 1.00 33.62 82 GLY A O 1
ATOM 660 N N . ASN A 1 83 ? 5.486 9.719 25.244 1.00 39.88 83 ASN A N 1
ATOM 661 C CA . ASN A 1 83 ? 5.973 11.049 25.565 1.00 39.88 83 ASN A CA 1
ATOM 662 C C . ASN A 1 83 ? 4.736 11.875 25.967 1.00 39.88 83 ASN A C 1
ATOM 664 O O . ASN A 1 83 ? 3.908 12.171 25.102 1.00 39.88 83 ASN A O 1
ATOM 668 N N . PRO A 1 84 ? 4.541 12.200 27.257 1.00 37.81 84 PRO A N 1
ATOM 669 C CA . PRO A 1 84 ? 3.293 12.763 27.788 1.00 37.81 84 PRO A CA 1
ATOM 67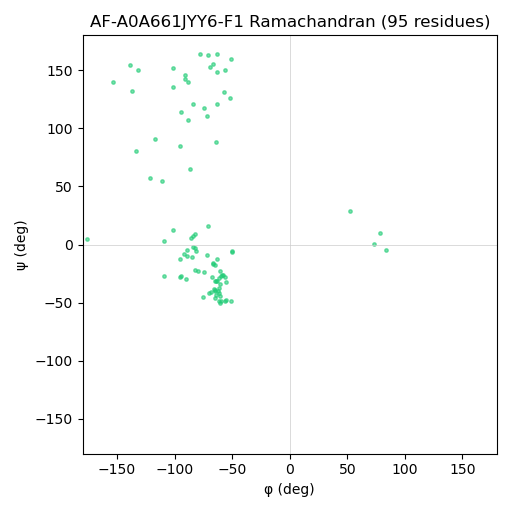0 C C . PRO A 1 84 ? 3.015 14.223 27.373 1.00 37.81 84 PRO A C 1
ATOM 672 O O . PRO A 1 84 ? 2.183 14.892 27.979 1.00 37.81 84 PRO A O 1
ATOM 675 N N . GLU A 1 85 ? 3.692 14.751 26.353 1.00 42.97 85 GLU A N 1
ATOM 676 C CA . GLU A 1 85 ? 3.705 16.188 26.054 1.00 42.97 85 GLU A CA 1
ATOM 677 C C . GLU A 1 85 ? 2.932 16.595 24.795 1.00 42.97 85 GLU A C 1
ATOM 679 O O . GLU A 1 85 ? 2.869 17.777 24.462 1.00 42.97 85 GLU A O 1
ATOM 684 N N . MET A 1 86 ? 2.264 15.667 24.111 1.00 37.94 86 MET A N 1
ATOM 685 C CA . MET A 1 86 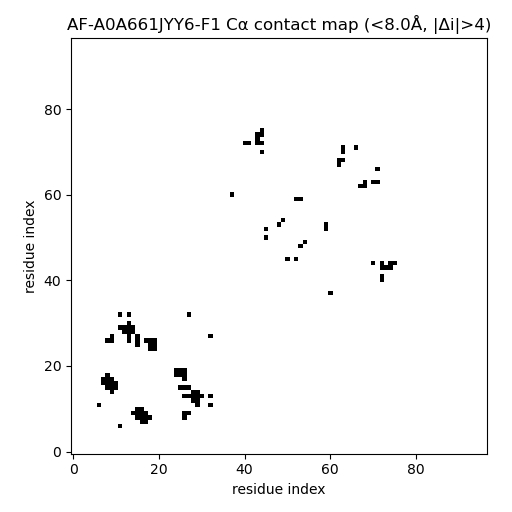? 1.414 16.012 22.968 1.00 37.94 86 MET A CA 1
ATOM 686 C C . MET A 1 86 ? -0.003 16.383 23.432 1.00 37.94 86 MET A C 1
ATOM 688 O O . MET A 1 86 ? -0.982 15.688 23.179 1.00 37.94 86 MET A O 1
ATOM 692 N N . GLY A 1 87 ? -0.097 17.480 24.183 1.00 41.31 87 GLY A N 1
ATOM 693 C CA . GLY A 1 87 ? -1.372 17.968 24.716 1.00 41.31 87 GLY A CA 1
ATOM 694 C C . GLY A 1 87 ? -1.330 19.292 25.478 1.00 41.31 87 GLY A C 1
ATOM 695 O O . GLY A 1 87 ? -2.357 19.705 26.010 1.00 41.31 87 GLY A O 1
ATOM 696 N N . LYS A 1 88 ? -0.190 19.993 25.554 1.00 40.19 88 LYS A N 1
ATOM 697 C CA . LYS A 1 88 ? -0.134 21.298 26.229 1.00 40.19 88 LYS A CA 1
ATOM 698 C C . LYS A 1 88 ? -0.330 22.424 25.219 1.00 40.19 88 LYS A C 1
ATOM 700 O O . LYS A 1 88 ? 0.489 22.645 24.331 1.00 40.19 88 LYS A O 1
ATOM 705 N N . SER A 1 89 ? -1.447 23.140 25.357 1.00 42.50 89 SER A N 1
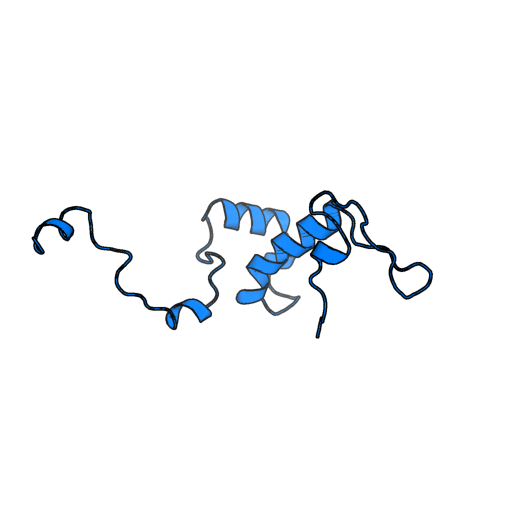ATOM 706 C CA . SER A 1 89 ? -1.731 24.350 24.584 1.00 42.50 89 SER A CA 1
ATOM 707 C C . SER A 1 89 ? -0.616 25.390 24.758 1.00 42.50 89 SER A C 1
ATOM 709 O O . SER A 1 89 ? -0.016 25.498 25.829 1.00 42.50 89 SER A O 1
ATOM 711 N N . SER A 1 90 ? -0.404 26.214 23.727 1.00 49.22 90 SER A N 1
ATOM 712 C CA . SER A 1 90 ? 0.606 27.287 23.631 1.00 49.22 90 SER A CA 1
ATOM 713 C C . SER A 1 90 ? 0.667 28.278 24.816 1.00 49.22 90 SER A C 1
ATOM 715 O O . SER A 1 90 ? 1.549 29.135 24.844 1.00 49.22 90 SER A O 1
ATOM 717 N N . ARG A 1 91 ? -0.246 28.201 25.793 1.00 50.34 91 ARG A N 1
ATOM 718 C CA . ARG A 1 91 ? -0.250 29.038 27.002 1.00 50.34 91 ARG A CA 1
ATOM 719 C C . ARG A 1 91 ? 0.689 28.540 28.106 1.00 50.34 91 ARG A C 1
ATOM 721 O O . ARG A 1 91 ? 1.109 29.353 28.920 1.00 50.34 91 ARG A O 1
ATOM 728 N N . GLU A 1 92 ? 1.063 27.261 28.123 1.00 47.91 92 GLU A N 1
ATOM 729 C CA . GLU A 1 92 ? 1.908 26.693 29.193 1.00 47.91 92 GLU A CA 1
ATOM 730 C C . GLU A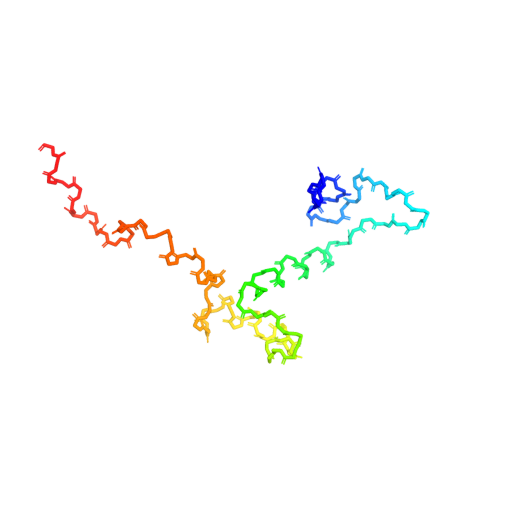 1 92 ? 3.408 27.011 29.029 1.00 47.91 92 GLU A C 1
ATOM 732 O O . GLU A 1 92 ? 4.139 27.072 30.015 1.00 47.91 92 GLU A O 1
ATOM 737 N N . PHE A 1 93 ? 3.869 27.324 27.811 1.00 46.81 93 PHE A N 1
ATOM 738 C CA . PHE A 1 93 ? 5.281 27.637 27.531 1.00 46.81 93 PHE A CA 1
ATOM 739 C C . PHE A 1 93 ? 5.790 28.941 28.177 1.00 46.81 93 PHE A C 1
ATOM 741 O O . PHE A 1 93 ? 6.996 29.143 28.284 1.00 46.81 93 PHE A O 1
ATOM 748 N N . LYS A 1 94 ? 4.901 29.841 28.624 1.00 47.66 94 LYS A N 1
ATOM 749 C CA . LYS A 1 94 ? 5.285 31.149 29.192 1.00 47.66 94 LYS A CA 1
ATOM 750 C C . LYS A 1 94 ? 5.661 31.127 30.677 1.00 47.66 94 LYS A C 1
ATOM 752 O O . LYS A 1 94 ? 6.028 32.172 31.201 1.00 47.66 94 LYS A O 1
ATOM 757 N N . LYS A 1 95 ? 5.577 29.982 31.362 1.00 47.47 95 LYS A N 1
ATOM 758 C CA . LYS A 1 95 ? 5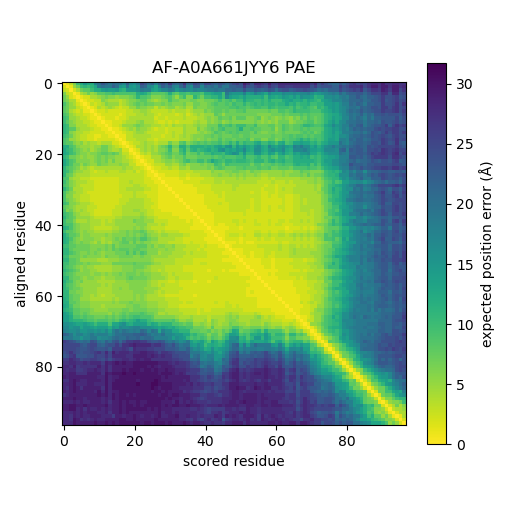.852 29.898 32.809 1.00 47.47 95 LYS A CA 1
ATOM 759 C C . LYS A 1 95 ? 7.326 29.618 33.156 1.00 47.47 95 LYS A C 1
ATOM 761 O O . LYS A 1 95 ? 7.673 29.620 34.329 1.00 47.47 95 LYS A O 1
ATOM 766 N N . TRP A 1 96 ? 8.183 29.379 32.163 1.00 43.59 96 TRP A N 1
ATOM 767 C CA . TRP A 1 96 ? 9.614 29.082 32.336 1.00 43.59 96 TRP A CA 1
ATOM 768 C C . TRP A 1 96 ? 10.492 30.105 31.597 1.00 43.59 96 TRP A C 1
ATOM 770 O O . TRP A 1 96 ? 11.276 29.764 30.712 1.00 43.59 96 TRP A O 1
ATOM 780 N N . LYS A 1 97 ? 10.324 31.385 31.934 1.00 43.03 97 LYS A N 1
ATOM 781 C CA . LYS A 1 97 ? 11.278 32.450 31.617 1.00 43.03 97 LYS A CA 1
ATOM 782 C C . LYS A 1 97 ? 11.406 33.389 32.802 1.00 43.03 97 LYS A C 1
ATOM 784 O O . LYS A 1 97 ? 10.345 33.715 33.377 1.00 43.03 97 LYS A O 1
#

Foldseek 3Di:
DDPDDLCCQAPCQQHGPDADPDVPDHRDHNVRSVVVVLCLLVCLPDVDCPPPCNVCVVVSSVCQVVVVDPRVSPRPVCVVVPPVPPDDPPPVVPPPD

Sequence (97 aa):
FFEHPLDSFVSLGGTALQKGYRPGARPFSEKELEKILRVSLCLGCHRNYEDKIYRDFEKSYQQFQNNAVPCNGLGENQKAIGNPEMGKSSREFKKWK

Radius of gyration: 19.68 Å; Cα contacts (8 Å, |Δi|>4): 61; chains: 1; bounding box: 34×48×47 Å

Secondary structure (DSSP, 8-state):
--SS-GGGTB-TT--B-S--SSTT-PPPPHHHHHHHHHHHHHHTT--STT-GGGTTHHHHHHHHHTT-SS--S--GGGTT---TTTT--TTGGGG--

pLDDT: mean 74.58, std 19.52, range [33.62, 94.25]

Solvent-accessible surface area (backbone atoms only — not comparable to full-atom values): 6260 Å² total; per-residue (Å²): 136,73,96,65,64,73,68,69,32,19,45,89,80,25,50,67,70,44,80,47,95,49,92,88,44,70,52,60,45,32,75,52,48,52,50,54,59,59,51,57,46,45,48,66,76,50,81,54,87,80,42,72,56,64,77,48,43,68,64,43,48,52,34,43,77,66,64,71,44,96,64,82,62,70,33,81,77,52,75,79,62,74,66,93,68,90,77,72,62,88,74,64,71,71,78,80,118